Protein AF-A0A7S1H9B6-F1 (afdb_monomer_lite)

Organism: Hemiselmis andersenii (NCBI:txid464988)

pLDDT: mean 86.94, std 8.44, range [53.88, 95.38]

InterPro domains:
  IPR010394 5-nucleotidase [PF06189] (2-155)
  IPR010394 5-nucleotidase [PTHR31367] (16-154)

Secondary structure (DSSP, 8-state):
-HHHHHHGGGTTSS------EEESS-HHHHHHHHHHHHHTT-----EEE-TTS-SGGGTTTTT-SEEEES-HHHHHHHHHTT-EEEE--TTGGGGGTT-SS-------IIIIIB--HHHHHHHHHHHHHHHHHHHHHTTSPPPBPTTHHHHHHT-

Structure (mmCIF, N/CA/C/O backbone):
data_AF-A0A7S1H9B6-F1
#
_entry.id   AF-A0A7S1H9B6-F1
#
loop_
_atom_site.group_PDB
_atom_site.id
_atom_site.type_symbol
_atom_site.label_atom_id
_atom_site.label_alt_id
_atom_site.label_comp_id
_atom_site.label_asym_id
_atom_site.label_entity_id
_atom_site.label_seq_id
_atom_site.pdbx_PDB_ins_code
_atom_site.Cartn_x
_atom_site.Cartn_y
_atom_site.Cartn_z
_atom_site.occupancy
_atom_site.B_iso_or_equiv
_atom_site.auth_seq_id
_atom_site.auth_comp_id
_atom_site.auth_asym_id
_atom_site.auth_atom_id
_atom_site.pdbx_PDB_model_num
ATOM 1 N N . SER A 1 1 ? 8.448 -14.616 -4.966 1.00 79.25 1 SER A N 1
ATOM 2 C CA . SER A 1 1 ? 8.582 -13.234 -4.453 1.00 79.25 1 SER A CA 1
ATOM 3 C C . SER A 1 1 ? 7.192 -12.627 -4.322 1.00 79.25 1 SER A C 1
ATOM 5 O O . SER A 1 1 ? 6.277 -13.136 -4.959 1.00 79.25 1 SER A O 1
ATOM 7 N N . LEU A 1 2 ? 7.022 -11.565 -3.527 1.00 85.44 2 LEU A N 1
ATOM 8 C CA . LEU A 1 2 ? 5.732 -10.877 -3.366 1.00 85.44 2 LEU A CA 1
ATOM 9 C C . LEU A 1 2 ? 5.151 -10.401 -4.707 1.00 85.44 2 LEU A C 1
ATOM 11 O O . LEU A 1 2 ? 4.007 -10.697 -5.018 1.00 85.44 2 LEU A O 1
ATOM 15 N N . VAL A 1 3 ? 5.974 -9.755 -5.537 1.00 89.81 3 VAL A N 1
ATOM 16 C CA . VAL A 1 3 ? 5.564 -9.250 -6.858 1.00 89.81 3 VAL A CA 1
ATOM 17 C C . VAL A 1 3 ? 5.051 -10.367 -7.769 1.00 89.81 3 VAL A C 1
ATOM 19 O O . VAL A 1 3 ? 4.006 -10.211 -8.386 1.00 89.81 3 VAL A O 1
ATOM 22 N N . LYS A 1 4 ? 5.730 -11.524 -7.808 1.00 89.75 4 LYS A N 1
ATOM 23 C CA . LYS A 1 4 ? 5.269 -12.678 -8.598 1.00 89.75 4 LYS A CA 1
ATOM 24 C C . LYS A 1 4 ? 3.883 -13.157 -8.149 1.00 89.75 4 LYS A C 1
ATOM 26 O O . LYS A 1 4 ? 3.059 -13.488 -8.988 1.00 89.75 4 LYS A O 1
ATOM 31 N N . LYS A 1 5 ? 3.635 -13.181 -6.835 1.00 89.25 5 LYS A N 1
ATOM 32 C CA . LYS A 1 5 ? 2.349 -13.597 -6.257 1.00 89.25 5 LYS A CA 1
ATOM 33 C C . LYS A 1 5 ? 1.232 -12.592 -6.566 1.00 89.25 5 LYS A C 1
ATOM 35 O O . LYS A 1 5 ? 0.134 -13.006 -6.896 1.00 89.25 5 LYS A O 1
ATOM 40 N N . LEU A 1 6 ? 1.529 -11.292 -6.532 1.00 90.00 6 LEU A N 1
ATOM 41 C CA . LEU A 1 6 ? 0.586 -10.237 -6.925 1.00 90.00 6 LEU A CA 1
ATOM 42 C C . LEU A 1 6 ? 0.236 -10.296 -8.421 1.00 90.00 6 LEU A C 1
ATOM 44 O O . LEU A 1 6 ? -0.930 -10.222 -8.782 1.00 90.00 6 LEU A O 1
ATOM 48 N N . LEU A 1 7 ? 1.222 -10.490 -9.299 1.00 91.94 7 LEU A N 1
ATOM 49 C CA . LEU A 1 7 ? 0.969 -10.602 -10.741 1.00 91.94 7 LEU A CA 1
ATOM 50 C C . LEU A 1 7 ? 0.225 -11.893 -11.123 1.00 91.94 7 LEU A C 1
ATOM 52 O O . LEU A 1 7 ? -0.420 -11.937 -12.167 1.00 91.94 7 LEU A O 1
ATOM 56 N N . ALA A 1 8 ? 0.269 -12.935 -10.285 1.00 90.69 8 ALA A N 1
ATOM 57 C CA . ALA A 1 8 ? -0.443 -14.189 -10.534 1.00 90.69 8 ALA A CA 1
ATOM 58 C C . ALA A 1 8 ? -1.976 -14.032 -10.544 1.00 90.69 8 ALA A C 1
ATOM 60 O O . ALA A 1 8 ? -2.656 -14.841 -11.171 1.00 90.69 8 ALA A O 1
ATOM 61 N N . PHE A 1 9 ? -2.523 -12.965 -9.944 1.00 88.75 9 PHE A N 1
ATOM 62 C CA . PHE A 1 9 ? -3.953 -12.636 -10.028 1.00 88.75 9 PHE A CA 1
ATOM 63 C C . PHE A 1 9 ? -4.430 -12.349 -11.465 1.00 88.75 9 PHE A C 1
ATOM 65 O O . PHE A 1 9 ? -5.627 -12.395 -11.734 1.00 88.75 9 PHE A O 1
ATOM 72 N N . ASN A 1 10 ? -3.509 -12.110 -12.405 1.00 90.50 10 ASN A N 1
ATOM 73 C CA . ASN A 1 10 ? -3.821 -11.862 -13.815 1.00 90.50 10 ASN A CA 1
ATOM 74 C C . ASN A 1 10 ? -3.925 -13.144 -14.662 1.00 90.50 10 ASN A C 1
ATOM 76 O O . ASN A 1 10 ? -4.196 -13.060 -15.859 1.00 90.50 10 ASN A O 1
ATOM 80 N N . ALA A 1 11 ? -3.709 -14.334 -14.086 1.00 85.06 11 ALA A N 1
ATOM 81 C CA . ALA A 1 11 ? -3.664 -15.593 -14.839 1.00 85.06 11 ALA A CA 1
ATOM 82 C C . ALA A 1 11 ? -4.978 -15.939 -15.577 1.00 85.06 11 ALA A C 1
ATOM 84 O O . ALA A 1 11 ? -4.955 -16.720 -16.523 1.00 85.06 11 ALA A O 1
ATOM 85 N N . GLY A 1 12 ? -6.109 -15.335 -15.189 1.00 79.06 12 GLY A N 1
ATOM 86 C CA . GLY A 1 12 ? -7.419 -15.504 -15.834 1.00 79.06 12 GLY A CA 1
ATOM 87 C C . GLY A 1 12 ? -7.661 -14.643 -17.084 1.00 79.06 12 GLY A C 1
ATOM 88 O O . GLY A 1 12 ? -8.802 -14.529 -17.518 1.00 79.06 12 GLY A O 1
ATOM 89 N N . GLY A 1 13 ? -6.632 -13.991 -17.637 1.00 76.69 13 GLY A N 1
ATOM 90 C CA . GLY A 1 13 ? -6.703 -13.224 -18.892 1.00 76.69 13 GLY A CA 1
ATOM 91 C C . GLY A 1 13 ? -7.189 -11.776 -18.753 1.00 76.69 13 GLY A C 1
ATOM 92 O O . GLY A 1 13 ? -6.797 -10.928 -19.550 1.00 76.69 13 GLY A O 1
ATOM 93 N N . ALA A 1 14 ? -7.968 -11.457 -17.718 1.00 82.25 14 ALA A N 1
ATOM 94 C CA . ALA A 1 14 ? -8.280 -10.075 -17.356 1.00 82.25 14 ALA A CA 1
ATOM 95 C C . ALA A 1 14 ? -7.207 -9.522 -16.394 1.00 82.25 14 ALA A C 1
ATOM 97 O O . ALA A 1 14 ? -7.000 -10.112 -15.328 1.00 82.25 14 ALA A O 1
ATOM 98 N N . PRO A 1 15 ? -6.527 -8.405 -16.719 1.00 84.75 15 PRO A N 1
ATOM 99 C CA . PRO A 1 15 ? -5.559 -7.799 -15.813 1.00 84.75 15 PRO A CA 1
ATOM 100 C C . PRO A 1 15 ? -6.285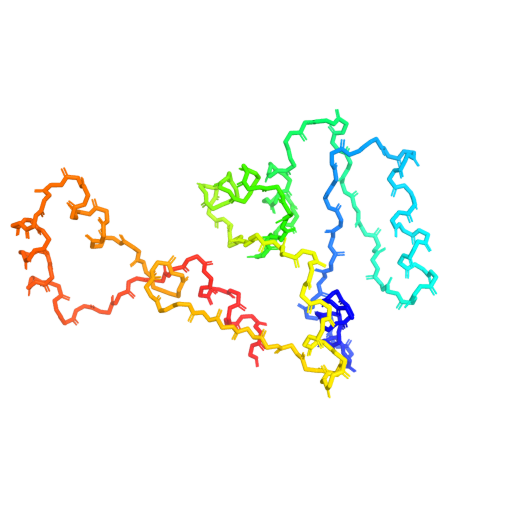 -7.198 -14.600 1.00 84.75 15 PRO A C 1
ATOM 102 O O . PRO A 1 15 ? -7.022 -6.224 -14.726 1.00 84.75 15 PRO A O 1
ATOM 105 N N . ARG A 1 16 ? -6.077 -7.789 -13.419 1.00 88.94 16 ARG A N 1
ATOM 106 C CA . ARG A 1 16 ? -6.603 -7.323 -12.124 1.00 88.94 16 ARG A CA 1
ATOM 107 C C . ARG A 1 16 ? -5.577 -6.521 -11.329 1.00 88.94 16 ARG A C 1
ATOM 109 O O . ARG A 1 16 ? -5.942 -5.667 -10.531 1.00 88.94 16 ARG A O 1
ATOM 116 N N . VAL A 1 17 ? -4.292 -6.809 -11.530 1.00 92.19 17 VAL A N 1
ATOM 117 C CA . VAL A 1 17 ? -3.186 -6.226 -10.770 1.00 92.19 17 VAL A CA 1
ATOM 118 C C . VAL A 1 17 ? -2.143 -5.646 -11.716 1.00 92.19 17 VAL A C 1
ATOM 120 O O . VAL A 1 17 ? -1.558 -6.361 -12.529 1.00 92.19 17 VAL A O 1
ATOM 123 N N . GLU A 1 18 ? -1.849 -4.360 -11.553 1.00 93.81 18 GLU A N 1
ATOM 124 C CA . GLU A 1 18 ? -0.686 -3.705 -12.150 1.00 93.81 18 GLU A CA 1
ATOM 125 C C . GLU A 1 18 ? 0.363 -3.447 -11.060 1.00 93.81 18 GLU A C 1
ATOM 127 O O . GLU A 1 18 ? 0.040 -3.000 -9.959 1.00 93.81 18 GLU A O 1
ATOM 132 N N . VAL A 1 19 ? 1.638 -3.708 -11.358 1.00 94.62 19 VAL A N 1
ATOM 133 C CA . VAL A 1 19 ? 2.749 -3.349 -10.470 1.00 94.62 19 VAL A CA 1
ATOM 134 C C . VAL A 1 19 ? 3.563 -2.236 -11.116 1.00 94.62 19 VAL A C 1
ATOM 136 O O . VAL A 1 19 ? 4.190 -2.438 -12.153 1.00 94.62 19 VAL A O 1
ATOM 139 N N . VAL A 1 20 ? 3.595 -1.075 -10.462 1.00 95.06 20 VAL A N 1
ATOM 140 C CA . VAL A 1 20 ? 4.363 0.101 -10.892 1.00 95.06 20 VAL A CA 1
ATOM 141 C C . VAL A 1 20 ? 5.532 0.333 -9.941 1.00 95.06 20 VAL A C 1
ATOM 143 O O . VAL A 1 20 ? 5.372 0.331 -8.720 1.00 95.06 20 VAL A O 1
ATOM 146 N N . VAL A 1 21 ? 6.724 0.566 -10.490 1.00 93.56 21 VAL A N 1
ATOM 147 C CA . VAL A 1 21 ? 7.920 0.847 -9.683 1.00 93.56 21 VAL A CA 1
ATOM 148 C C . VAL A 1 21 ? 7.975 2.326 -9.322 1.00 93.56 21 VAL A C 1
ATOM 150 O O . VAL A 1 21 ? 8.093 3.176 -10.194 1.00 93.56 21 VAL A O 1
ATOM 153 N N . LEU A 1 22 ? 7.985 2.648 -8.033 1.00 92.62 22 LEU A N 1
ATOM 154 C CA . LEU A 1 22 ? 8.268 3.996 -7.538 1.00 92.62 22 LEU A CA 1
ATOM 155 C C . LEU A 1 22 ? 9.642 4.006 -6.871 1.00 92.62 22 LEU A C 1
ATOM 157 O O . LEU A 1 22 ? 9.870 3.281 -5.904 1.00 92.62 22 LEU A O 1
ATOM 161 N N . SER A 1 23 ? 10.572 4.814 -7.378 1.00 90.06 23 SER A N 1
ATOM 162 C CA . SER A 1 23 ? 11.942 4.853 -6.868 1.00 90.06 23 SER A CA 1
ATOM 163 C C . SER A 1 23 ? 12.453 6.273 -6.688 1.00 90.06 23 SER A C 1
ATOM 165 O O . SER A 1 23 ? 12.241 7.143 -7.527 1.00 90.06 23 SER A O 1
ATOM 167 N N . ARG A 1 24 ? 13.210 6.481 -5.607 1.00 89.62 24 ARG A N 1
ATOM 168 C CA . ARG A 1 24 ? 13.983 7.708 -5.395 1.00 89.62 24 ARG A CA 1
ATOM 169 C C . ARG A 1 24 ? 15.265 7.752 -6.226 1.00 89.62 24 ARG A C 1
ATOM 171 O O . ARG A 1 24 ? 15.897 8.796 -6.292 1.00 89.62 24 ARG A O 1
ATOM 178 N N . ASN A 1 25 ? 15.660 6.656 -6.865 1.00 86.94 25 ASN A N 1
ATOM 179 C CA . ASN A 1 25 ? 16.857 6.649 -7.698 1.00 86.94 25 ASN A CA 1
ATOM 180 C C . ASN A 1 25 ? 16.644 7.467 -8.977 1.00 86.94 25 ASN A C 1
ATOM 182 O O . ASN A 1 25 ? 15.513 7.779 -9.358 1.00 86.94 25 ASN A O 1
ATOM 186 N N . ASP A 1 26 ? 17.738 7.821 -9.646 1.00 85.25 26 ASP A N 1
ATOM 187 C CA . ASP A 1 26 ? 17.665 8.410 -10.977 1.00 85.25 26 ASP A CA 1
ATOM 188 C C . ASP A 1 26 ? 17.196 7.364 -12.016 1.00 85.25 26 ASP A C 1
ATOM 190 O O . ASP A 1 26 ? 17.379 6.160 -11.803 1.00 85.25 26 ASP A O 1
ATOM 194 N N . PRO A 1 27 ? 16.602 7.792 -13.147 1.00 79.88 27 PRO A N 1
ATOM 195 C CA . PRO A 1 27 ? 16.092 6.871 -14.164 1.00 79.88 27 PRO A CA 1
ATOM 196 C C . PRO A 1 27 ? 17.151 5.918 -14.735 1.00 79.88 27 PRO A C 1
ATOM 198 O O . PRO A 1 27 ? 16.839 4.761 -15.004 1.00 79.88 27 PRO A O 1
ATOM 201 N N . ILE A 1 28 ? 18.404 6.368 -14.886 1.00 81.06 28 ILE A N 1
ATOM 202 C CA . ILE A 1 28 ? 19.483 5.576 -15.495 1.00 81.06 28 ILE A CA 1
ATOM 203 C C . ILE A 1 28 ? 19.857 4.424 -14.556 1.00 81.06 28 ILE A C 1
ATOM 205 O O . ILE A 1 28 ? 19.872 3.262 -14.968 1.00 81.06 28 ILE A O 1
ATOM 209 N N . SER A 1 29 ? 20.061 4.711 -13.267 1.00 77.81 29 SER A N 1
ATOM 210 C CA . SER A 1 29 ? 20.242 3.677 -12.238 1.00 77.81 29 SER A CA 1
ATOM 211 C C . SER A 1 29 ? 18.992 2.811 -12.052 1.00 77.81 29 SER A C 1
ATOM 213 O O . SER A 1 29 ? 19.091 1.622 -11.731 1.00 77.81 29 SER A O 1
ATOM 215 N N . GLY A 1 30 ? 17.819 3.407 -12.260 1.00 78.81 30 GLY A N 1
ATOM 216 C CA . GLY A 1 30 ? 16.502 2.794 -12.159 1.00 78.81 30 GLY A CA 1
ATOM 217 C C . GLY A 1 30 ? 16.237 1.682 -13.170 1.00 78.81 30 GLY A C 1
ATOM 218 O O . GLY A 1 30 ? 15.558 0.709 -12.839 1.00 78.81 30 GLY A O 1
ATOM 219 N N . MET A 1 31 ? 16.857 1.750 -14.355 1.00 85.88 31 MET A N 1
ATOM 220 C CA . MET A 1 31 ? 16.699 0.742 -15.414 1.00 85.88 31 MET A CA 1
ATOM 221 C C . MET A 1 31 ? 17.088 -0.676 -14.986 1.00 85.88 31 MET A C 1
ATOM 223 O O . MET A 1 31 ? 16.595 -1.652 -15.556 1.00 85.88 31 MET A O 1
ATOM 227 N N . ARG A 1 32 ? 17.931 -0.825 -13.953 1.00 89.38 32 ARG A N 1
ATOM 228 C CA . ARG A 1 32 ? 18.268 -2.142 -13.393 1.00 89.38 32 ARG A CA 1
ATOM 229 C C . ARG A 1 32 ? 17.040 -2.888 -12.868 1.00 89.38 32 ARG A C 1
ATOM 231 O O . ARG A 1 32 ? 17.021 -4.115 -12.930 1.00 89.38 32 ARG A O 1
ATOM 238 N N . VAL A 1 33 ? 16.017 -2.175 -12.391 1.00 89.31 33 VAL A N 1
ATOM 239 C CA . VAL A 1 33 ? 14.775 -2.797 -11.914 1.00 89.31 33 VAL A CA 1
ATOM 240 C C . VAL A 1 33 ? 14.020 -3.443 -13.072 1.00 89.31 33 VAL A C 1
ATOM 242 O O . VAL A 1 33 ? 13.646 -4.604 -12.952 1.00 89.31 33 VAL A O 1
ATOM 245 N N . PHE A 1 34 ? 13.877 -2.757 -14.209 1.00 91.69 34 PHE A N 1
ATOM 246 C CA . PHE A 1 34 ? 13.217 -3.325 -15.392 1.00 91.69 34 PHE A CA 1
ATOM 247 C C . PHE A 1 34 ? 14.008 -4.479 -16.003 1.00 91.69 34 PHE A C 1
ATOM 249 O O . PHE A 1 34 ? 13.424 -5.490 -16.372 1.00 91.69 34 PHE A O 1
ATOM 256 N N . ARG A 1 35 ? 15.345 -4.385 -16.041 1.00 91.88 35 ARG A N 1
ATOM 257 C CA . ARG A 1 35 ? 16.194 -5.510 -16.474 1.00 91.88 35 ARG A CA 1
ATOM 258 C C . ARG A 1 35 ? 16.002 -6.738 -15.585 1.00 91.88 35 ARG A C 1
ATOM 260 O O . ARG A 1 35 ? 15.898 -7.847 -16.093 1.00 91.88 35 ARG A O 1
ATOM 267 N N . SER A 1 36 ? 15.924 -6.535 -14.270 1.00 91.69 36 SER A N 1
ATOM 268 C CA . SER A 1 36 ? 15.627 -7.604 -13.314 1.00 91.69 36 SER A CA 1
ATOM 269 C C . SER A 1 36 ? 14.220 -8.167 -13.532 1.00 91.69 36 SER A C 1
ATOM 271 O O . SER A 1 36 ? 14.055 -9.377 -13.627 1.00 91.69 36 SER A O 1
ATOM 273 N N . ALA A 1 37 ? 13.211 -7.305 -13.690 1.00 92.88 37 ALA A N 1
ATOM 274 C CA . ALA A 1 37 ? 11.840 -7.719 -13.971 1.00 92.88 37 ALA A CA 1
ATOM 275 C C . ALA A 1 37 ? 11.759 -8.590 -15.234 1.00 92.88 37 ALA A C 1
ATOM 277 O O . ALA A 1 37 ? 11.240 -9.699 -15.161 1.00 92.88 37 ALA A O 1
ATOM 278 N N . ALA A 1 38 ? 12.371 -8.149 -16.337 1.00 93.00 38 ALA A N 1
ATOM 279 C CA . ALA A 1 38 ? 12.446 -8.902 -17.586 1.00 93.00 38 ALA A CA 1
ATOM 280 C C . ALA A 1 38 ? 13.175 -10.244 -17.416 1.00 93.00 38 ALA A C 1
ATOM 282 O O . ALA A 1 38 ? 12.670 -11.275 -17.851 1.00 93.00 38 ALA A O 1
ATOM 283 N N . HIS A 1 39 ? 14.321 -10.256 -16.725 1.00 93.94 39 HIS A N 1
ATOM 284 C CA . HIS A 1 39 ? 15.068 -11.484 -16.439 1.00 93.94 39 HIS A CA 1
ATOM 285 C C . HIS A 1 39 ? 14.230 -12.524 -15.676 1.00 93.94 39 HIS A C 1
ATOM 287 O O . HIS A 1 39 ? 14.339 -13.717 -15.942 1.00 93.94 39 HIS A O 1
ATOM 293 N N . TYR A 1 40 ? 13.371 -12.079 -14.756 1.00 91.00 40 TYR A N 1
ATOM 294 C CA . TYR A 1 40 ? 12.474 -12.947 -13.987 1.00 91.00 40 TYR A CA 1
ATOM 295 C C . TYR A 1 40 ? 11.080 -13.131 -14.617 1.00 91.00 40 TYR A C 1
ATOM 297 O O . TYR A 1 40 ? 10.213 -13.726 -13.973 1.00 91.00 40 TYR A O 1
ATOM 305 N N . GLY A 1 41 ? 10.845 -12.629 -15.836 1.00 91.81 41 GLY A N 1
ATOM 306 C CA . GLY A 1 41 ? 9.554 -12.732 -16.526 1.00 91.81 41 GLY A CA 1
ATOM 307 C C . GLY A 1 41 ? 8.402 -12.014 -15.812 1.00 91.81 41 GLY A C 1
ATOM 308 O O . GLY A 1 41 ? 7.271 -12.490 -15.830 1.00 91.81 41 GLY A O 1
ATOM 309 N N . LEU A 1 42 ? 8.683 -10.909 -15.118 1.00 92.56 42 LEU A N 1
ATOM 310 C CA . LEU A 1 42 ? 7.684 -10.095 -14.427 1.00 92.56 42 LEU A CA 1
ATOM 311 C C . LEU A 1 42 ? 7.227 -8.954 -15.343 1.00 92.56 42 LEU A C 1
ATOM 313 O O . LEU A 1 42 ? 8.039 -8.104 -15.710 1.00 92.56 42 LEU A O 1
ATOM 317 N N . SER A 1 43 ? 5.930 -8.903 -15.653 1.00 91.56 43 SER A N 1
ATOM 318 C CA . SER A 1 43 ? 5.302 -7.844 -16.457 1.00 91.56 43 SER A CA 1
ATOM 319 C C . SER A 1 43 ? 5.214 -6.523 -15.681 1.00 91.56 43 SER A C 1
ATOM 321 O O . SER A 1 43 ? 4.167 -6.157 -15.154 1.00 91.56 43 SER A O 1
ATOM 323 N N . ILE A 1 44 ? 6.349 -5.835 -15.551 1.00 93.69 44 ILE A N 1
ATOM 324 C CA . ILE A 1 44 ? 6.473 -4.517 -14.922 1.00 93.69 44 ILE A CA 1
ATOM 325 C C . ILE A 1 44 ? 6.896 -3.529 -16.002 1.00 93.69 44 ILE A C 1
ATOM 327 O O . ILE A 1 44 ? 8.063 -3.486 -16.390 1.00 93.69 44 ILE A O 1
ATOM 331 N N . GLU A 1 45 ? 5.943 -2.735 -16.477 1.00 89.19 45 GLU A N 1
ATOM 332 C CA . GLU A 1 45 ? 6.139 -1.866 -17.644 1.00 89.19 45 GLU A CA 1
ATOM 333 C C . GLU A 1 45 ? 6.309 -0.395 -17.265 1.00 89.19 45 GLU A C 1
ATOM 335 O O . GLU A 1 45 ? 6.963 0.367 -17.976 1.00 89.19 45 GLU A O 1
ATOM 340 N N . ARG A 1 46 ? 5.762 0.014 -16.114 1.00 92.06 46 ARG A N 1
ATOM 341 C CA . ARG A 1 46 ? 5.794 1.405 -15.659 1.00 92.06 46 ARG A CA 1
ATOM 342 C C . ARG A 1 46 ? 6.689 1.598 -14.447 1.00 92.06 46 ARG A C 1
ATOM 344 O O . ARG A 1 46 ? 6.752 0.774 -13.530 1.00 92.06 46 ARG A O 1
ATOM 351 N N . GLY A 1 47 ? 7.325 2.763 -14.401 1.00 91.88 47 GLY A N 1
ATOM 352 C CA . GLY A 1 47 ? 7.979 3.235 -13.195 1.00 91.88 47 GLY A CA 1
ATOM 353 C C . GLY A 1 47 ? 8.211 4.737 -13.184 1.00 91.88 47 GLY A C 1
ATOM 354 O O . GLY A 1 47 ? 8.362 5.371 -14.225 1.00 91.88 47 GLY A O 1
ATOM 355 N N . VAL A 1 48 ? 8.241 5.298 -11.979 1.00 92.38 48 VAL A N 1
ATOM 356 C CA . VAL A 1 48 ? 8.492 6.711 -11.712 1.00 92.38 48 VAL A CA 1
ATOM 357 C C . VAL A 1 48 ? 9.763 6.838 -10.882 1.00 92.38 48 VAL A C 1
ATOM 359 O O . VAL A 1 48 ? 9.896 6.226 -9.819 1.00 92.38 48 VAL A O 1
ATOM 362 N N . PHE A 1 49 ? 10.687 7.663 -11.368 1.00 91.88 49 PHE A N 1
ATOM 363 C CA . PHE A 1 49 ? 12.004 7.884 -10.776 1.00 91.88 49 PHE A CA 1
ATOM 364 C C . PHE A 1 49 ? 12.131 9.341 -10.355 1.00 91.88 49 PHE A C 1
ATOM 366 O O . PHE A 1 49 ? 12.146 10.245 -11.189 1.00 91.88 49 PHE A O 1
ATOM 373 N N . THR A 1 50 ? 12.188 9.582 -9.050 1.00 90.56 50 THR A N 1
ATOM 374 C CA . THR A 1 50 ? 12.001 10.920 -8.478 1.00 90.56 50 THR A CA 1
ATOM 375 C C . THR A 1 50 ? 13.295 11.659 -8.153 1.00 90.56 50 THR A C 1
ATOM 377 O O . THR A 1 50 ? 13.220 12.771 -7.631 1.00 90.56 50 THR A O 1
ATOM 380 N N . ARG A 1 51 ? 14.469 11.081 -8.457 1.00 89.25 51 ARG A N 1
ATOM 381 C CA . ARG A 1 51 ? 15.794 11.705 -8.241 1.00 89.25 51 ARG A CA 1
ATOM 382 C C . ARG A 1 51 ? 15.968 12.273 -6.820 1.00 89.25 51 ARG A C 1
ATOM 384 O O . ARG A 1 51 ? 16.315 13.430 -6.628 1.00 89.25 51 ARG A O 1
ATOM 391 N N . GLY A 1 52 ? 15.676 11.453 -5.818 1.00 86.88 52 GLY A N 1
ATOM 392 C CA . GLY A 1 52 ? 15.834 11.746 -4.392 1.00 86.88 52 GLY A CA 1
ATOM 393 C C . GLY A 1 52 ? 14.568 12.266 -3.717 1.00 86.88 52 GLY A C 1
ATOM 394 O O . GLY A 1 52 ? 14.402 12.094 -2.510 1.00 86.88 52 GLY A O 1
ATOM 395 N N . ALA A 1 53 ? 13.640 12.841 -4.480 1.00 88.12 53 ALA A N 1
ATOM 396 C CA . ALA A 1 53 ? 12.438 13.425 -3.911 1.00 88.12 53 ALA A CA 1
ATOM 397 C C . ALA A 1 53 ? 11.413 12.368 -3.468 1.00 88.12 53 ALA A C 1
ATOM 399 O O . ALA A 1 53 ? 11.405 11.235 -3.952 1.00 88.12 53 ALA A O 1
ATOM 400 N N . ALA A 1 54 ? 10.516 12.742 -2.557 1.00 86.75 54 ALA A N 1
ATOM 401 C CA . ALA A 1 54 ? 9.526 11.817 -2.018 1.00 86.75 54 ALA A CA 1
ATOM 402 C C . ALA A 1 54 ? 8.580 11.285 -3.124 1.00 86.75 54 ALA A C 1
ATOM 404 O O . ALA A 1 54 ? 8.066 12.077 -3.925 1.00 86.75 54 ALA A O 1
ATOM 405 N N . PRO A 1 55 ? 8.346 9.961 -3.197 1.00 87.12 55 PRO A N 1
ATOM 406 C CA . PRO A 1 55 ? 7.610 9.344 -4.296 1.00 87.12 55 PRO A CA 1
ATOM 407 C C . PRO A 1 55 ? 6.084 9.365 -4.109 1.00 87.12 55 PRO A C 1
ATOM 409 O O . PRO A 1 55 ? 5.359 9.255 -5.095 1.00 87.12 55 PRO A O 1
ATOM 412 N N . TRP A 1 56 ? 5.583 9.565 -2.883 1.00 86.50 56 TRP A N 1
ATOM 413 C CA . TRP A 1 56 ? 4.160 9.427 -2.530 1.00 86.50 56 TRP A CA 1
ATOM 414 C C . TRP A 1 56 ? 3.207 10.323 -3.344 1.00 86.50 56 TRP A C 1
ATOM 416 O O . TRP A 1 56 ? 2.062 9.952 -3.587 1.00 86.50 56 TRP A O 1
ATOM 426 N N . ARG A 1 57 ? 3.674 11.474 -3.844 1.00 88.19 57 ARG A N 1
ATOM 427 C CA . ARG A 1 57 ? 2.877 12.378 -4.696 1.00 88.19 57 ARG A CA 1
ATOM 428 C C . ARG A 1 57 ? 2.425 11.758 -6.020 1.00 88.19 57 ARG A C 1
ATOM 430 O O . ARG A 1 57 ? 1.468 12.236 -6.618 1.00 88.19 57 ARG A O 1
ATOM 437 N N . TYR A 1 58 ? 3.097 10.700 -6.469 1.00 92.00 58 TYR A N 1
ATOM 438 C CA . TYR A 1 58 ? 2.739 9.982 -7.690 1.00 92.00 58 TYR A CA 1
ATOM 439 C C . TYR A 1 58 ? 1.702 8.880 -7.456 1.00 92.00 58 TYR A C 1
ATOM 441 O O . TYR A 1 58 ? 1.187 8.338 -8.426 1.00 92.00 58 TYR A O 1
ATOM 449 N N . LEU A 1 59 ? 1.328 8.586 -6.205 1.00 92.62 59 LEU A N 1
ATOM 450 C CA . LEU A 1 59 ? 0.343 7.543 -5.906 1.00 92.62 59 LEU A CA 1
ATOM 451 C C . LEU A 1 59 ? -1.042 7.874 -6.471 1.00 92.62 59 LEU A C 1
ATOM 453 O O . LEU A 1 59 ? -1.667 7.011 -7.077 1.00 92.62 59 LEU A O 1
ATOM 457 N N . ARG A 1 60 ? -1.500 9.127 -6.349 1.00 89.81 60 ARG A N 1
ATOM 458 C CA . ARG A 1 60 ? -2.793 9.554 -6.913 1.00 89.81 60 ARG A CA 1
ATOM 459 C C . ARG A 1 60 ? -2.809 9.554 -8.449 1.00 89.81 60 ARG A C 1
ATOM 461 O O . ARG A 1 60 ? -3.713 8.935 -8.997 1.00 89.81 60 ARG A O 1
ATOM 468 N N . PRO A 1 61 ? -1.831 10.162 -9.158 1.00 91.56 61 PRO A N 1
ATOM 469 C CA . PRO A 1 61 ? -1.752 10.075 -10.621 1.00 91.56 61 PRO A CA 1
ATOM 470 C C . PRO A 1 61 ? -1.658 8.649 -11.171 1.00 91.56 61 PRO A C 1
ATOM 472 O O . PRO A 1 61 ? -2.066 8.399 -12.299 1.00 91.56 61 PRO A O 1
ATOM 475 N N . LEU A 1 62 ? -1.100 7.718 -10.394 1.00 91.06 62 LEU A N 1
ATOM 476 C CA . LEU A 1 62 ? -1.028 6.304 -10.760 1.00 91.06 62 LEU A CA 1
ATOM 477 C C . LEU A 1 62 ? -2.284 5.516 -10.384 1.00 91.06 62 LEU A C 1
ATOM 479 O O . LEU A 1 62 ? -2.319 4.320 -10.654 1.00 91.06 62 LEU A O 1
ATOM 483 N N . SER A 1 63 ? -3.271 6.156 -9.748 1.00 90.25 63 SER A N 1
ATOM 484 C CA . SER A 1 63 ? -4.433 5.491 -9.162 1.00 90.25 63 SER A CA 1
ATOM 485 C C . SER A 1 63 ? -4.008 4.309 -8.287 1.00 90.25 63 SER A C 1
ATOM 487 O O . SER A 1 63 ? -4.543 3.220 -8.424 1.00 90.25 63 SER A O 1
ATOM 489 N N . ALA A 1 64 ? -3.004 4.485 -7.426 1.00 92.56 64 ALA A N 1
ATOM 490 C CA . ALA A 1 64 ? -2.491 3.400 -6.598 1.00 92.56 64 ALA A CA 1
ATOM 491 C C . ALA A 1 64 ? -3.487 3.039 -5.483 1.00 92.56 64 ALA A C 1
ATOM 493 O O . ALA A 1 64 ? -3.824 3.893 -4.663 1.00 92.56 64 ALA A O 1
ATOM 494 N N . GLN A 1 65 ? -3.906 1.770 -5.414 1.00 92.25 65 GLN A N 1
ATOM 495 C CA . GLN A 1 65 ? -4.708 1.251 -4.296 1.00 92.25 65 GLN A CA 1
ATOM 496 C C . GLN A 1 65 ? -3.837 0.828 -3.107 1.00 92.25 65 GLN A C 1
ATOM 498 O O . GLN A 1 65 ? -4.267 0.937 -1.965 1.00 92.25 65 GLN A O 1
ATOM 503 N N . LEU A 1 66 ? -2.616 0.349 -3.371 1.00 93.81 66 LEU A N 1
ATOM 504 C CA . LEU A 1 66 ? -1.700 -0.182 -2.365 1.00 93.81 66 LEU A CA 1
ATOM 505 C C . LEU A 1 66 ? -0.266 0.297 -2.621 1.00 93.81 66 LEU A C 1
ATOM 507 O O . LEU A 1 66 ? 0.287 0.084 -3.700 1.00 93.81 66 LEU A O 1
ATOM 511 N N . PHE A 1 67 ? 0.367 0.885 -1.606 1.00 94.94 67 PHE A N 1
ATOM 512 C CA . PHE A 1 67 ? 1.766 1.301 -1.633 1.00 94.94 67 PHE A CA 1
ATOM 513 C C . PHE A 1 67 ? 2.627 0.475 -0.672 1.00 94.94 67 PHE A C 1
ATOM 515 O O . PHE A 1 67 ? 2.405 0.431 0.535 1.00 94.94 67 PHE A O 1
ATOM 522 N N . LEU A 1 68 ? 3.664 -0.164 -1.208 1.00 93.38 68 LEU A N 1
ATOM 523 C CA . LEU A 1 68 ? 4.560 -1.032 -0.450 1.00 93.38 68 LEU A CA 1
ATOM 524 C C . LEU A 1 68 ? 5.982 -0.479 -0.498 1.00 93.38 68 LEU A C 1
ATOM 526 O O . LEU A 1 68 ? 6.558 -0.336 -1.576 1.00 93.38 68 LEU A O 1
ATOM 530 N N . SER A 1 69 ? 6.566 -0.184 0.664 1.00 92.56 69 SER A N 1
ATOM 531 C CA . SER A 1 69 ? 7.906 0.410 0.742 1.00 92.56 69 SER A CA 1
ATOM 532 C C . SER A 1 69 ? 8.698 -0.106 1.934 1.00 92.56 69 SER A C 1
ATOM 534 O O . SER A 1 69 ? 8.144 -0.427 2.977 1.00 92.56 69 SER A O 1
ATOM 536 N N . THR A 1 70 ? 10.020 -0.172 1.810 1.00 90.94 70 THR A N 1
ATOM 537 C CA . THR A 1 70 ? 10.910 -0.379 2.963 1.00 90.94 70 THR A CA 1
ATOM 538 C C . THR A 1 70 ? 11.161 0.925 3.732 1.00 90.94 70 THR A C 1
ATOM 540 O O . THR A 1 70 ? 11.640 0.883 4.862 1.00 90.94 70 THR A O 1
ATOM 543 N N . ASN A 1 71 ? 10.839 2.082 3.138 1.00 91.69 71 ASN A N 1
ATOM 544 C CA . ASN A 1 71 ? 10.986 3.398 3.750 1.00 91.69 71 ASN A CA 1
ATOM 545 C C . ASN A 1 71 ? 9.731 3.756 4.558 1.00 91.69 71 ASN A C 1
ATOM 547 O O . ASN A 1 71 ? 8.669 4.027 4.003 1.00 91.69 71 ASN A O 1
ATOM 551 N N . GLU A 1 72 ? 9.875 3.789 5.878 1.00 92.94 72 GLU A N 1
ATOM 552 C CA . GLU A 1 72 ? 8.779 4.048 6.813 1.00 92.94 72 GLU A CA 1
ATOM 553 C C . GLU A 1 72 ? 8.183 5.459 6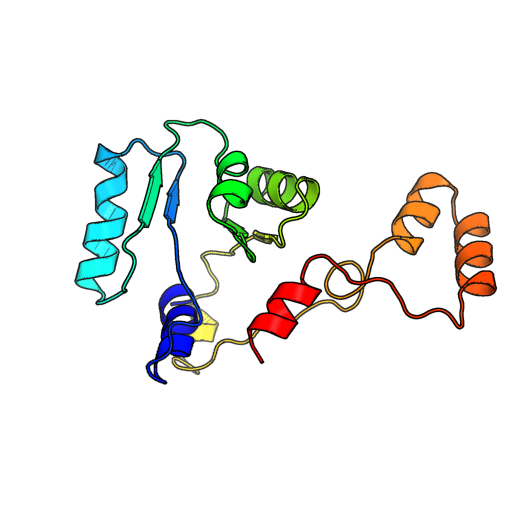.696 1.00 92.94 72 GLU A C 1
ATOM 555 O O . GLU A 1 72 ? 6.973 5.631 6.836 1.00 92.94 72 GLU A O 1
ATOM 560 N N . ALA A 1 73 ? 9.007 6.466 6.391 1.00 92.75 73 ALA A N 1
ATOM 561 C CA . ALA A 1 73 ? 8.519 7.825 6.183 1.00 92.75 73 ALA A CA 1
ATOM 562 C C . ALA A 1 73 ? 7.605 7.903 4.951 1.00 92.75 73 ALA A C 1
ATOM 564 O O . ALA A 1 73 ? 6.560 8.544 5.013 1.00 92.75 73 ALA A O 1
ATOM 565 N N . ASP A 1 74 ? 7.943 7.189 3.871 1.00 92.44 74 ASP A N 1
ATOM 566 C CA . ASP A 1 74 ? 7.089 7.121 2.680 1.00 92.44 74 ASP A CA 1
ATOM 567 C C . ASP A 1 74 ? 5.763 6.407 2.960 1.00 92.44 74 ASP A C 1
ATOM 569 O O . ASP A 1 74 ? 4.726 6.841 2.462 1.00 92.44 74 ASP A O 1
ATOM 573 N N . VAL A 1 75 ? 5.776 5.341 3.770 1.00 93.56 75 VAL A N 1
ATOM 574 C CA . VAL A 1 75 ? 4.549 4.636 4.181 1.00 93.56 75 VAL A CA 1
ATOM 575 C C . VAL A 1 75 ? 3.630 5.575 4.959 1.00 93.56 75 VAL A C 1
ATOM 577 O O . VAL A 1 75 ? 2.455 5.689 4.620 1.00 93.56 75 VAL A O 1
ATOM 580 N N . ARG A 1 76 ? 4.165 6.309 5.944 1.00 93.06 76 ARG A N 1
ATOM 581 C CA . ARG A 1 76 ? 3.386 7.308 6.694 1.00 93.06 76 ARG A CA 1
ATOM 582 C C . ARG A 1 76 ? 2.800 8.386 5.788 1.00 93.06 76 ARG A C 1
ATOM 584 O O . ARG A 1 76 ? 1.624 8.709 5.917 1.00 93.06 76 ARG A O 1
ATOM 591 N N . SER A 1 77 ? 3.593 8.928 4.862 1.00 93.69 77 SER A N 1
ATOM 592 C CA . SER A 1 77 ? 3.102 9.940 3.919 1.00 93.69 77 SER A CA 1
ATOM 593 C C . SER A 1 77 ? 2.010 9.401 2.993 1.00 93.69 77 SER A C 1
ATOM 595 O O . SER A 1 77 ? 1.071 10.128 2.686 1.00 93.69 77 SER A O 1
ATOM 597 N N . ALA A 1 78 ? 2.097 8.139 2.566 1.00 93.62 78 ALA A N 1
ATOM 598 C CA . ALA A 1 78 ? 1.065 7.507 1.749 1.00 93.62 78 ALA A CA 1
ATOM 599 C C . ALA A 1 78 ? -0.251 7.312 2.523 1.00 93.62 78 ALA A C 1
ATOM 601 O O . ALA A 1 78 ? -1.306 7.687 2.010 1.00 93.62 78 ALA A O 1
ATOM 602 N N . LEU A 1 79 ? -0.180 6.831 3.771 1.00 91.12 79 LEU A N 1
ATOM 603 C CA . LEU A 1 79 ? -1.348 6.702 4.653 1.00 91.12 79 LEU A CA 1
ATOM 604 C C . LEU A 1 79 ? -2.014 8.061 4.899 1.00 91.12 79 LEU A C 1
ATOM 606 O O . LEU A 1 79 ? -3.220 8.196 4.718 1.00 91.12 79 LEU A O 1
ATOM 610 N N . ALA A 1 80 ? -1.223 9.093 5.211 1.00 89.50 80 ALA A N 1
ATOM 611 C CA . ALA A 1 80 ? -1.725 10.457 5.386 1.00 89.50 80 ALA A CA 1
ATOM 612 C C . ALA A 1 80 ? -2.363 11.028 4.105 1.00 89.50 80 ALA A C 1
ATOM 614 O O . ALA A 1 80 ? -3.254 11.871 4.174 1.00 89.50 80 ALA A O 1
ATOM 615 N N . ALA A 1 81 ? -1.935 10.560 2.929 1.00 89.00 81 ALA A N 1
ATOM 616 C CA . ALA A 1 81 ? -2.517 10.935 1.642 1.00 89.00 81 ALA A CA 1
ATOM 617 C C . ALA A 1 81 ? -3.788 10.138 1.276 1.00 89.00 81 ALA A C 1
ATOM 619 O O . ALA A 1 81 ? -4.368 10.403 0.213 1.00 89.00 81 ALA A O 1
ATOM 620 N N . GLY A 1 82 ? -4.221 9.203 2.132 1.00 88.25 82 GLY A N 1
ATOM 621 C CA . GLY A 1 82 ? -5.400 8.354 1.941 1.00 88.25 82 GLY A CA 1
ATOM 622 C C . GLY A 1 82 ? -5.156 7.117 1.074 1.00 88.25 82 GLY A C 1
ATOM 623 O O . GLY A 1 82 ? -6.107 6.561 0.537 1.00 88.25 82 GLY A O 1
ATOM 624 N N . VAL A 1 83 ? -3.898 6.706 0.889 1.00 92.06 83 VAL A N 1
ATOM 625 C CA . VAL A 1 83 ? -3.537 5.504 0.123 1.00 92.06 83 VAL A CA 1
ATOM 626 C C . VAL A 1 83 ? -3.150 4.397 1.095 1.00 92.06 83 VAL A C 1
ATOM 628 O O . VAL A 1 83 ? -2.305 4.614 1.965 1.00 92.06 83 VAL A O 1
ATOM 631 N N . ALA A 1 84 ? -3.730 3.204 0.934 1.00 92.50 84 ALA A N 1
ATOM 632 C CA . ALA A 1 84 ? -3.352 2.044 1.734 1.00 92.50 84 ALA A CA 1
ATOM 633 C C . ALA A 1 84 ? -1.852 1.785 1.573 1.00 92.50 84 ALA A C 1
ATOM 635 O O . ALA A 1 84 ? -1.358 1.666 0.448 1.00 92.50 84 ALA A O 1
ATOM 636 N N . ALA A 1 85 ? -1.107 1.712 2.673 1.00 93.50 85 ALA A N 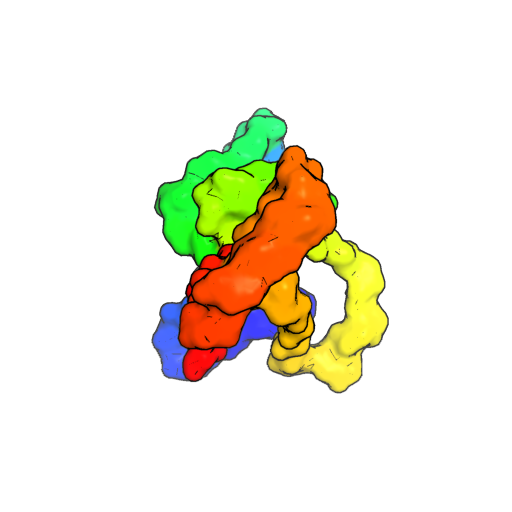1
ATOM 637 C CA . ALA A 1 85 ? 0.330 1.516 2.593 1.00 93.50 85 ALA A CA 1
ATOM 638 C C . ALA A 1 85 ? 0.881 0.661 3.726 1.00 93.50 85 ALA A C 1
ATOM 640 O O . ALA A 1 85 ? 0.414 0.729 4.859 1.00 93.50 85 ALA A O 1
ATOM 641 N N . ALA A 1 86 ? 1.904 -0.133 3.414 1.00 91.88 86 ALA A N 1
ATOM 642 C CA . ALA A 1 86 ? 2.551 -1.014 4.378 1.00 91.88 86 ALA A CA 1
ATOM 643 C C . ALA A 1 86 ? 4.070 -1.043 4.206 1.00 91.88 86 ALA A C 1
ATOM 645 O O . ALA A 1 86 ? 4.612 -0.935 3.097 1.00 91.88 86 ALA A O 1
ATOM 646 N N . ARG A 1 87 ? 4.766 -1.247 5.332 1.00 91.69 87 ARG A N 1
ATOM 647 C CA . ARG A 1 87 ? 6.213 -1.451 5.332 1.00 91.69 87 ARG A CA 1
ATOM 648 C C . ARG A 1 87 ? 6.545 -2.876 4.895 1.00 91.69 87 ARG A C 1
ATOM 650 O O . ARG A 1 87 ? 6.077 -3.842 5.489 1.00 91.69 87 ARG A O 1
ATOM 657 N N . VAL A 1 88 ? 7.409 -3.017 3.896 1.00 88.12 88 VAL A N 1
ATOM 658 C CA . VAL A 1 88 ? 7.912 -4.322 3.451 1.00 88.12 88 VAL A CA 1
ATOM 659 C C . VAL A 1 88 ? 9.145 -4.693 4.262 1.00 88.12 88 VAL A C 1
ATOM 661 O O . VAL A 1 88 ? 10.113 -3.938 4.307 1.00 88.12 88 VAL A O 1
ATOM 664 N N . MET A 1 89 ? 9.137 -5.883 4.862 1.00 82.62 89 MET A N 1
ATOM 665 C CA . MET A 1 89 ? 10.284 -6.430 5.589 1.00 82.62 89 MET A CA 1
ATOM 666 C C . MET A 1 89 ? 11.107 -7.344 4.659 1.00 82.62 89 MET A C 1
ATOM 668 O O . MET A 1 89 ? 10.650 -8.437 4.324 1.00 82.62 89 MET A O 1
ATOM 672 N N . PRO A 1 90 ? 12.330 -6.959 4.236 1.00 67.12 90 PRO A N 1
ATOM 673 C CA . PRO A 1 90 ? 13.087 -7.684 3.202 1.00 67.12 90 PRO A CA 1
ATOM 674 C C . PRO A 1 90 ? 13.527 -9.105 3.589 1.00 67.12 90 PRO A C 1
ATOM 676 O O . PRO A 1 90 ? 13.903 -9.897 2.723 1.00 67.12 90 PRO A O 1
ATOM 679 N N . ARG A 1 91 ? 13.519 -9.423 4.891 1.00 62.88 91 ARG A N 1
ATOM 680 C CA . ARG A 1 91 ? 14.041 -10.677 5.457 1.00 62.88 91 ARG A CA 1
ATOM 681 C C . ARG A 1 91 ? 13.001 -11.801 5.589 1.00 62.88 91 ARG A C 1
ATOM 683 O O . ARG A 1 91 ? 13.358 -12.872 6.056 1.00 62.88 91 ARG A O 1
ATOM 690 N N . SER A 1 92 ? 11.764 -11.639 5.111 1.00 59.03 92 SER A N 1
ATOM 691 C CA . SER A 1 92 ? 10.706 -12.671 5.217 1.00 59.03 92 SER A CA 1
ATOM 692 C C . SER A 1 92 ? 10.883 -13.903 4.304 1.00 59.03 92 SER A C 1
ATOM 694 O O . SER A 1 92 ? 9.962 -14.701 4.135 1.00 59.03 92 SER A O 1
ATOM 696 N N . ARG A 1 93 ? 12.066 -14.084 3.698 1.00 55.19 93 ARG A N 1
ATOM 697 C CA . ARG A 1 93 ? 12.337 -15.113 2.679 1.00 55.19 93 ARG A CA 1
ATOM 698 C C . ARG A 1 93 ? 12.092 -16.550 3.152 1.00 55.19 93 ARG A C 1
ATOM 700 O O . ARG A 1 93 ? 11.750 -17.371 2.308 1.00 55.19 93 ARG A O 1
ATOM 707 N N . GLN A 1 94 ? 12.226 -16.844 4.446 1.00 53.88 94 GLN A N 1
ATOM 708 C CA . GLN A 1 94 ? 12.109 -18.213 4.965 1.00 53.88 94 GLN A CA 1
ATOM 709 C C . GLN A 1 94 ? 10.689 -18.792 4.821 1.00 53.88 94 GLN A C 1
ATOM 711 O O . GLN A 1 94 ? 10.555 -19.930 4.393 1.00 53.88 94 GLN A O 1
ATOM 716 N N . ALA A 1 95 ? 9.629 -18.000 5.023 1.00 54.12 95 ALA A N 1
ATOM 717 C CA . ALA A 1 95 ? 8.245 -18.488 4.917 1.00 54.12 95 ALA A CA 1
ATOM 718 C C . ALA A 1 95 ? 7.736 -18.638 3.466 1.00 54.12 95 ALA A C 1
ATOM 720 O O . ALA A 1 95 ? 6.716 -19.270 3.210 1.00 54.12 95 ALA A O 1
ATOM 721 N N . SER A 1 96 ? 8.415 -18.034 2.480 1.00 58.38 96 SER A N 1
ATOM 722 C CA . SER A 1 96 ? 7.934 -18.023 1.089 1.00 58.38 96 SER A CA 1
ATOM 723 C C . SER A 1 96 ? 8.272 -19.294 0.301 1.00 58.38 96 SER A C 1
ATOM 725 O O . SER A 1 96 ? 7.750 -19.431 -0.809 1.00 58.38 96 SER A O 1
ATOM 727 N N . ALA A 1 97 ? 9.165 -20.155 0.799 1.00 64.06 97 ALA A N 1
ATOM 728 C CA . ALA A 1 97 ? 9.621 -21.343 0.074 1.00 64.06 97 ALA A CA 1
ATOM 729 C C . ALA A 1 97 ? 8.601 -22.491 0.123 1.00 64.06 97 ALA A C 1
ATOM 731 O O . ALA A 1 97 ? 8.421 -23.175 -0.879 1.00 64.06 97 ALA A O 1
ATOM 732 N N . GLU A 1 98 ? 7.896 -22.646 1.246 1.00 71.44 98 GLU A N 1
ATOM 733 C CA . GLU A 1 98 ? 6.924 -23.729 1.456 1.00 71.44 98 GLU A CA 1
ATOM 734 C C . GLU A 1 98 ? 5.635 -23.533 0.640 1.00 71.44 98 GLU A C 1
ATOM 736 O O . GLU A 1 98 ? 5.026 -24.500 0.201 1.00 71.44 98 GLU A O 1
ATOM 741 N N . HIS A 1 99 ? 5.257 -22.278 0.360 1.00 76.81 99 HIS A N 1
ATOM 742 C CA . HIS A 1 99 ? 4.044 -21.938 -0.394 1.00 76.81 99 HIS A CA 1
ATOM 743 C C . HIS A 1 99 ? 4.344 -20.905 -1.496 1.00 76.81 99 HIS A C 1
ATOM 745 O O . HIS A 1 99 ? 4.116 -19.694 -1.328 1.00 76.81 99 HIS A O 1
ATOM 751 N N . PRO A 1 100 ? 4.895 -21.338 -2.645 1.00 76.56 100 PRO A N 1
ATOM 752 C CA . PRO A 1 100 ? 5.353 -20.432 -3.697 1.00 76.56 100 PRO A CA 1
ATOM 753 C C . PRO A 1 100 ? 4.205 -19.740 -4.449 1.00 76.56 100 PRO A C 1
ATOM 755 O O . PRO A 1 100 ? 4.409 -18.630 -4.948 1.00 76.56 100 PRO A O 1
ATOM 758 N N . GLY A 1 101 ? 3.020 -20.360 -4.498 1.00 80.94 101 GLY A N 1
ATOM 759 C CA . GLY A 1 101 ? 1.828 -19.846 -5.185 1.00 80.94 101 GLY A CA 1
ATOM 760 C C . GLY A 1 101 ? 0.878 -19.015 -4.318 1.00 80.94 101 GLY A C 1
ATOM 761 O O . GLY A 1 101 ? 0.021 -18.328 -4.857 1.00 80.94 101 GLY A O 1
ATOM 762 N N . GLU A 1 102 ? 1.033 -19.027 -2.992 1.00 83.00 102 GLU A N 1
ATOM 763 C CA . GLU A 1 102 ? 0.063 -18.394 -2.088 1.00 83.00 102 GLU A CA 1
ATOM 764 C C . GLU A 1 102 ? 0.510 -17.001 -1.643 1.00 83.00 102 GLU A C 1
ATOM 766 O O . GLU A 1 102 ? 1.600 -16.832 -1.079 1.00 83.00 102 GLU A O 1
ATOM 771 N N . LEU A 1 103 ? -0.348 -15.999 -1.830 1.00 84.12 103 LEU A N 1
ATOM 772 C CA . LEU A 1 103 ? -0.244 -14.721 -1.132 1.00 84.12 103 LEU A CA 1
ATOM 773 C C . LEU A 1 103 ? -1.064 -14.797 0.158 1.00 84.12 103 LEU A C 1
ATOM 775 O O . LEU A 1 103 ? -2.282 -14.902 0.111 1.00 84.12 103 LEU A O 1
ATOM 779 N N . ARG A 1 104 ? -0.392 -14.731 1.309 1.00 83.44 104 ARG A N 1
ATOM 780 C CA . ARG A 1 104 ? -1.046 -14.660 2.619 1.00 83.44 104 ARG A CA 1
ATOM 781 C C . ARG A 1 104 ? -0.994 -13.221 3.105 1.00 83.44 104 ARG A C 1
ATOM 783 O O . ARG A 1 104 ? 0.098 -12.666 3.232 1.00 83.44 104 ARG A O 1
ATOM 790 N N . ILE A 1 105 ? -2.159 -12.632 3.347 1.00 80.38 105 ILE A N 1
ATOM 791 C CA . ILE A 1 105 ? -2.295 -11.288 3.903 1.00 80.38 105 ILE A CA 1
ATOM 792 C C . ILE A 1 105 ? -3.040 -11.425 5.223 1.00 80.38 105 ILE A C 1
ATOM 794 O O . ILE A 1 105 ? -4.128 -11.991 5.261 1.00 80.38 105 ILE A O 1
ATOM 798 N N . ALA A 1 106 ? -2.428 -10.935 6.295 1.00 83.56 106 ALA A N 1
ATOM 799 C CA . ALA A 1 106 ? -3.087 -10.766 7.577 1.00 83.56 106 ALA A CA 1
ATOM 800 C C . ALA A 1 106 ? -3.370 -9.276 7.746 1.00 83.56 106 ALA A C 1
ATOM 802 O O . ALA A 1 106 ? -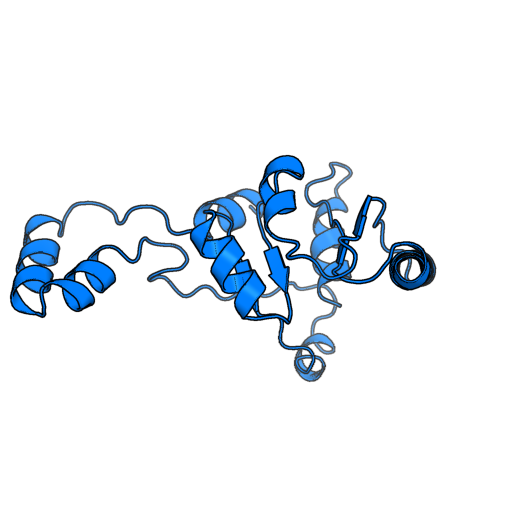2.464 -8.455 7.578 1.00 83.56 106 ALA A O 1
ATOM 803 N N . PHE A 1 107 ? -4.618 -8.948 8.046 1.00 80.12 107 PHE A N 1
ATOM 804 C CA . PHE A 1 107 ? -5.018 -7.602 8.411 1.00 80.12 107 PHE A CA 1
ATOM 805 C C . PHE A 1 107 ? -5.319 -7.587 9.898 1.00 80.12 107 PHE A C 1
ATOM 807 O O . PHE A 1 107 ? -5.971 -8.503 10.400 1.00 80.12 107 PHE A O 1
ATOM 814 N N . ASP A 1 108 ? -4.857 -6.544 10.574 1.00 79.62 108 ASP A N 1
ATOM 815 C CA . ASP A 1 108 ? -5.507 -6.155 11.813 1.00 79.62 108 ASP A CA 1
ATOM 816 C C . ASP A 1 108 ? -6.930 -5.679 11.470 1.00 79.62 108 ASP A C 1
ATOM 818 O O . ASP A 1 108 ? -7.167 -5.158 10.375 1.00 79.62 108 ASP A O 1
ATOM 822 N N . GLY A 1 109 ? -7.904 -5.926 12.337 1.00 75.56 109 GLY A N 1
ATOM 823 C CA . GLY A 1 109 ? -9.248 -5.391 12.118 1.00 75.56 109 GLY A CA 1
ATOM 824 C C . GLY A 1 109 ? -9.213 -3.877 12.283 1.00 75.56 109 GLY A C 1
ATOM 825 O O . GLY A 1 109 ? -9.547 -3.115 11.368 1.00 75.56 109 GLY A O 1
ATOM 826 N N . ASP A 1 110 ? -8.718 -3.462 13.441 1.00 75.75 110 ASP A N 1
ATOM 827 C CA . ASP A 1 110 ? -8.730 -2.083 13.891 1.00 75.75 110 ASP A CA 1
ATOM 828 C C . ASP A 1 110 ? -7.630 -1.280 13.192 1.00 75.75 110 ASP A C 1
ATOM 830 O O . ASP A 1 110 ? -6.543 -1.782 12.901 1.00 75.75 110 ASP A O 1
ATOM 834 N N . ALA A 1 111 ? -7.931 -0.024 12.856 1.00 70.75 111 ALA A N 1
ATOM 835 C CA . ALA A 1 111 ? -7.028 0.901 12.163 1.00 70.75 111 ALA A CA 1
ATOM 836 C C . ALA A 1 111 ? -6.500 0.446 10.779 1.00 70.75 111 ALA A C 1
ATOM 838 O O . ALA A 1 111 ? -5.673 1.137 10.173 1.00 70.75 111 ALA A O 1
ATOM 839 N N . VAL A 1 112 ? -6.972 -0.687 10.244 1.00 80.44 112 VAL A N 1
ATOM 840 C CA . VAL A 1 112 ? -6.532 -1.253 8.958 1.00 80.44 112 VAL A CA 1
ATOM 841 C C . VAL A 1 112 ? -7.728 -1.563 8.057 1.00 80.44 112 VAL A C 1
ATOM 843 O O . VAL A 1 112 ? -7.853 -0.947 6.992 1.00 80.44 112 VAL A O 1
ATOM 846 N N . LEU A 1 113 ? -8.619 -2.478 8.457 1.00 79.56 113 LEU A N 1
ATOM 847 C CA . LEU A 1 113 ? -9.876 -2.736 7.736 1.00 79.56 113 LEU A CA 1
ATOM 848 C C . LEU A 1 113 ? -10.998 -1.808 8.190 1.00 79.56 113 LEU A C 1
ATOM 850 O O . LEU A 1 113 ? -11.855 -1.449 7.380 1.00 79.56 113 LEU A O 1
ATOM 854 N N . PHE A 1 114 ? -10.955 -1.391 9.450 1.00 86.31 114 PHE A N 1
ATOM 855 C CA . PHE A 1 114 ? -11.879 -0.448 10.060 1.00 86.31 114 PHE A CA 1
ATOM 856 C C . PHE A 1 114 ? -11.158 0.847 10.446 1.00 86.31 114 PHE A C 1
ATOM 858 O O . PHE A 1 114 ? -9.934 0.888 10.585 1.00 86.31 114 PHE A O 1
ATOM 865 N N . SER A 1 115 ? -11.922 1.927 10.564 1.00 84.25 115 SER A N 1
ATOM 866 C CA . SER A 1 115 ? -11.432 3.246 10.962 1.00 84.25 115 SER A CA 1
ATOM 867 C C . SER A 1 115 ? -10.860 3.236 12.383 1.00 84.25 115 SER A C 1
ATOM 869 O O . SER A 1 115 ? -11.421 2.617 13.281 1.00 84.25 115 SER A O 1
ATOM 871 N N . ASP A 1 116 ? -9.778 3.983 12.599 1.00 85.00 116 ASP A N 1
ATOM 872 C CA . ASP A 1 116 ? -9.149 4.263 13.898 1.00 85.00 116 ASP A CA 1
ATOM 873 C C . ASP A 1 116 ? -9.797 5.456 14.633 1.00 85.00 116 ASP A C 1
ATOM 875 O O . ASP A 1 116 ? -9.167 6.086 15.478 1.00 85.00 116 ASP A O 1
ATOM 879 N N . GLU A 1 117 ? -11.041 5.822 14.304 1.00 86.06 117 GLU A N 1
ATOM 880 C CA . GLU A 1 117 ? -11.711 7.010 14.860 1.00 86.06 117 GLU A CA 1
ATOM 881 C C . GLU A 1 117 ? -11.750 7.005 16.394 1.00 86.06 117 GLU A C 1
ATOM 883 O O . GLU A 1 117 ? -11.387 8.006 17.016 1.00 86.06 117 GLU A O 1
ATOM 888 N N . ALA A 1 118 ? -12.124 5.875 16.996 1.00 86.88 118 ALA A N 1
ATOM 889 C CA . ALA A 1 118 ? -12.198 5.736 18.444 1.00 86.88 118 ALA A CA 1
ATOM 890 C C . ALA A 1 118 ? -10.812 5.878 19.103 1.00 86.88 118 ALA A C 1
ATOM 892 O O . ALA A 1 118 ? -10.663 6.611 20.080 1.00 86.88 118 ALA A O 1
ATOM 893 N N . GLU A 1 119 ? -9.769 5.285 18.512 1.00 86.62 119 GLU A N 1
ATOM 894 C CA . GLU A 1 119 ? -8.385 5.431 18.983 1.00 86.62 119 GLU A CA 1
ATOM 895 C C . GLU A 1 119 ? -7.930 6.897 18.927 1.00 86.62 119 GLU A C 1
ATOM 897 O O . GLU A 1 119 ? -7.342 7.409 19.878 1.00 86.62 119 GLU A O 1
ATOM 902 N N . ARG A 1 120 ? -8.267 7.636 17.861 1.00 88.56 120 ARG A N 1
ATOM 903 C CA . ARG A 1 120 ? -7.951 9.075 17.776 1.00 88.56 120 ARG A CA 1
ATOM 904 C C . ARG A 1 120 ? -8.637 9.887 18.874 1.00 88.56 120 ARG A C 1
ATOM 906 O O . ARG A 1 120 ? -8.030 10.824 19.389 1.00 88.56 120 ARG A O 1
ATOM 913 N N . ILE A 1 121 ? -9.882 9.557 19.222 1.00 90.94 121 ILE A N 1
ATOM 914 C CA . ILE A 1 121 ? -10.610 10.214 20.318 1.00 90.94 121 ILE A CA 1
ATOM 915 C C . ILE A 1 121 ? -9.942 9.903 21.652 1.00 90.94 121 ILE A C 1
ATOM 917 O O . ILE A 1 121 ? -9.709 10.820 22.433 1.00 90.94 121 ILE A O 1
ATOM 921 N N . TYR A 1 122 ? -9.559 8.648 21.888 1.00 90.62 122 TYR A N 1
ATOM 922 C CA . TYR A 1 122 ? -8.821 8.269 23.088 1.00 90.62 122 TYR A CA 1
ATOM 923 C C . TYR A 1 122 ? -7.507 9.052 23.226 1.00 90.62 122 TYR A C 1
ATOM 925 O O . TYR A 1 122 ? -7.243 9.629 24.281 1.00 90.62 122 TYR A O 1
ATOM 933 N N . GLN A 1 123 ? -6.718 9.134 22.152 1.00 91.81 123 GLN A N 1
ATOM 934 C CA . GLN A 1 123 ? -5.440 9.852 22.149 1.00 91.81 123 GLN A CA 1
ATOM 935 C C . GLN A 1 123 ? -5.602 11.370 22.340 1.00 91.81 123 GLN A C 1
ATOM 937 O O . GLN A 1 123 ? -4.732 12.010 22.928 1.00 91.81 123 GLN A O 1
ATOM 942 N N . ARG A 1 124 ? -6.696 11.961 21.837 1.00 95.25 124 ARG A N 1
ATOM 943 C CA . ARG A 1 124 ? -6.948 13.410 21.901 1.00 95.25 124 ARG A CA 1
ATOM 944 C C . ARG A 1 124 ? -7.621 13.848 23.204 1.00 95.25 124 ARG A C 1
ATOM 946 O O . ARG A 1 124 ? -7.182 14.819 23.812 1.00 95.25 124 ARG A O 1
ATOM 953 N N . ASP A 1 125 ? -8.672 13.140 23.611 1.00 94.88 125 ASP A N 1
ATOM 954 C CA . ASP A 1 125 ? -9.629 13.570 24.642 1.00 94.88 125 ASP A CA 1
ATOM 955 C C . ASP A 1 125 ? -9.663 12.625 25.862 1.00 94.88 125 ASP A C 1
ATOM 957 O O . ASP A 1 125 ? -10.334 12.893 26.861 1.00 94.88 125 ASP A O 1
ATOM 961 N N . GLY A 1 126 ? -8.918 11.518 25.812 1.00 95.00 126 GLY A N 1
ATOM 962 C CA . GLY A 1 126 ? -8.779 10.569 26.909 1.00 95.00 126 GLY A CA 1
ATOM 963 C C . GLY A 1 126 ? -9.914 9.547 27.025 1.00 95.00 126 GLY A C 1
ATOM 964 O O . GLY A 1 126 ? -10.834 9.454 26.212 1.00 95.00 126 GLY A O 1
ATOM 965 N N . LEU A 1 127 ? -9.835 8.733 28.082 1.00 94.88 127 LEU A N 1
ATOM 966 C CA . LEU A 1 127 ? -10.678 7.545 28.262 1.00 94.88 127 LEU A CA 1
ATOM 967 C C . LEU A 1 127 ? -12.176 7.850 28.405 1.00 94.88 127 LEU A C 1
ATOM 969 O O . LEU A 1 127 ? -13.002 7.037 27.997 1.00 94.88 127 LEU A O 1
ATOM 973 N N . ALA A 1 128 ? -12.532 8.982 29.014 1.00 95.38 128 ALA A N 1
ATOM 974 C CA . ALA A 1 128 ? -13.931 9.340 29.232 1.00 95.38 128 ALA A CA 1
ATOM 975 C C . ALA A 1 128 ? -14.649 9.592 27.897 1.00 95.38 128 ALA A C 1
ATOM 977 O O . ALA A 1 128 ? -15.665 8.955 27.629 1.00 95.38 128 ALA A O 1
ATOM 978 N N . ALA A 1 129 ? -14.056 10.426 27.039 1.00 94.19 129 ALA A N 1
ATOM 979 C CA . ALA A 1 129 ? -14.577 10.728 25.710 1.00 94.19 129 ALA A CA 1
ATOM 980 C C . ALA A 1 129 ? -14.619 9.485 24.808 1.00 94.19 129 ALA A C 1
ATOM 982 O O . ALA A 1 129 ? -15.589 9.274 24.088 1.00 94.19 129 ALA A O 1
ATOM 983 N N . PHE A 1 130 ? -13.602 8.620 24.892 1.00 92.62 130 PHE A N 1
ATOM 984 C CA . PHE A 1 130 ? -13.609 7.330 24.201 1.00 92.62 130 PHE A CA 1
ATOM 985 C C . PHE A 1 130 ? -14.812 6.462 24.602 1.00 92.62 130 PHE A C 1
ATOM 987 O O . PHE A 1 130 ? -15.523 5.956 23.740 1.00 92.62 130 PHE A O 1
ATOM 994 N N . ARG A 1 131 ? -15.076 6.308 25.907 1.00 93.06 131 ARG A N 1
ATOM 995 C CA . ARG A 1 131 ? -16.196 5.484 26.398 1.00 93.06 131 ARG A CA 1
ATOM 996 C C . ARG A 1 131 ? -17.555 6.037 25.986 1.00 93.06 131 ARG A C 1
ATOM 998 O O . ARG A 1 131 ? -18.445 5.256 25.664 1.00 93.06 131 ARG A O 1
ATOM 1005 N N . GLU A 1 132 ? -17.713 7.356 26.023 1.00 94.38 132 GLU A N 1
ATOM 1006 C CA . GLU A 1 132 ? -18.928 8.026 25.558 1.00 94.38 132 GLU A CA 1
ATOM 1007 C C . GLU A 1 132 ? -19.142 7.770 24.063 1.00 94.38 132 GLU A C 1
ATOM 1009 O O . GLU A 1 132 ? -20.195 7.269 23.678 1.00 94.38 132 GLU A O 1
ATOM 1014 N N . HIS A 1 133 ? -18.102 7.966 23.246 1.00 91.69 133 HIS A N 1
ATOM 1015 C CA . HIS A 1 133 ? -18.140 7.693 21.811 1.00 91.69 133 HIS A CA 1
ATOM 1016 C C . HIS A 1 133 ? -18.522 6.243 21.481 1.00 91.69 133 HIS A C 1
ATOM 1018 O O . HIS A 1 133 ? -19.426 6.008 20.678 1.00 91.69 133 HIS 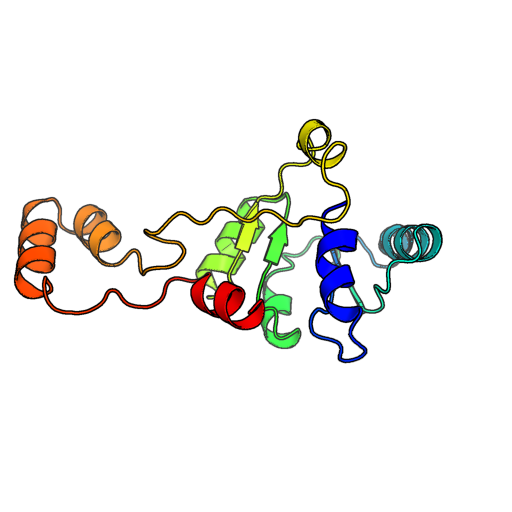A O 1
ATOM 1024 N N . GLU A 1 134 ? -17.862 5.271 22.120 1.00 92.38 134 GLU A N 1
ATOM 1025 C CA . GLU A 1 134 ? -18.149 3.842 21.947 1.00 92.38 134 GLU A CA 1
ATOM 1026 C C . GLU A 1 134 ? -19.591 3.508 22.347 1.00 92.38 134 GLU A C 1
ATOM 1028 O O . GLU A 1 134 ? -20.294 2.790 21.637 1.00 92.38 134 GLU A O 1
ATOM 1033 N N . SER A 1 135 ? -20.070 4.066 23.463 1.00 93.25 135 SER A N 1
ATOM 1034 C CA . SER A 1 135 ? -21.434 3.836 23.943 1.00 93.25 135 SER A CA 1
ATOM 1035 C C . SER A 1 135 ? -22.485 4.428 23.001 1.00 93.25 135 SER A C 1
ATOM 1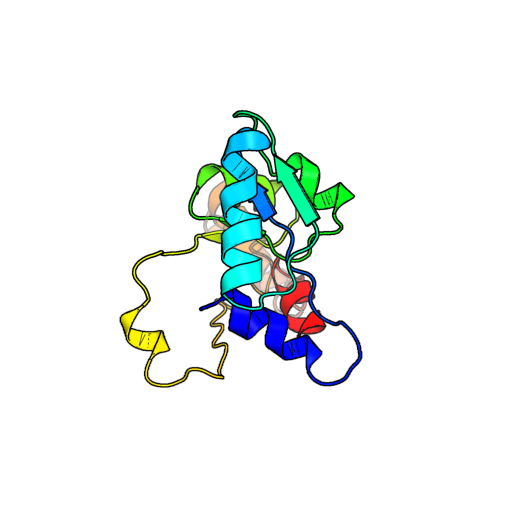037 O O . SER A 1 135 ? -23.479 3.770 22.691 1.00 93.25 135 SER A O 1
ATOM 1039 N N . GLU A 1 136 ? -22.284 5.659 22.529 1.00 94.62 136 GLU A N 1
ATOM 1040 C CA . GLU A 1 136 ? -23.206 6.340 21.614 1.00 94.62 136 GLU A CA 1
ATOM 1041 C C . GLU A 1 136 ? -23.267 5.668 20.238 1.00 94.62 136 GLU A C 1
ATOM 1043 O O . GLU A 1 136 ? -24.321 5.643 19.591 1.00 94.62 136 GLU A O 1
ATOM 1048 N N . ARG A 1 137 ? -22.146 5.096 19.785 1.00 91.50 137 ARG A N 1
ATOM 1049 C CA . ARG A 1 137 ? -22.005 4.507 18.448 1.00 91.50 137 ARG A CA 1
ATOM 1050 C C . ARG A 1 137 ? -21.986 2.984 18.421 1.00 91.50 137 ARG A C 1
ATOM 1052 O O . ARG A 1 137 ? -21.829 2.419 17.347 1.00 91.50 137 ARG A O 1
ATOM 1059 N N . ALA A 1 138 ? -22.282 2.309 19.530 1.00 90.44 138 ALA A N 1
ATOM 1060 C CA . ALA A 1 138 ? -22.231 0.847 19.648 1.00 90.44 138 ALA A CA 1
ATOM 1061 C C . ALA A 1 138 ? -23.030 0.064 18.581 1.00 90.44 138 ALA A C 1
ATOM 1063 O O . ALA A 1 138 ? -22.745 -1.101 18.317 1.00 90.44 138 ALA A O 1
ATOM 1064 N N . ARG A 1 139 ? -24.064 0.672 17.979 1.00 93.69 139 ARG A N 1
ATOM 1065 C CA . ARG A 1 139 ? -24.888 0.056 16.915 1.00 93.69 139 ARG A CA 1
ATOM 1066 C C . ARG A 1 139 ? -24.554 0.546 15.504 1.00 93.69 139 ARG A C 1
ATOM 1068 O O . ARG A 1 139 ? -25.214 0.133 14.552 1.00 93.69 139 ARG A O 1
ATOM 1075 N N . GLN A 1 140 ? -23.590 1.447 15.363 1.00 89.88 140 GLN A N 1
ATOM 1076 C CA . GLN A 1 140 ? -23.157 1.982 14.079 1.00 89.88 140 GLN A CA 1
ATOM 1077 C C . GLN A 1 140 ? -21.969 1.146 13.586 1.00 89.88 140 GLN A C 1
ATOM 1079 O O . GLN A 1 140 ? -20.990 1.007 14.317 1.00 89.88 140 GLN A O 1
ATOM 1084 N N . PRO A 1 141 ? -22.029 0.562 12.375 1.00 88.31 141 PRO A N 1
ATOM 1085 C CA . PRO A 1 141 ? -20.886 -0.144 11.813 1.00 88.31 141 PRO A CA 1
ATOM 1086 C C . PRO A 1 141 ? -19.661 0.767 11.732 1.00 88.31 141 PRO A C 1
ATOM 1088 O O . PRO A 1 141 ? -19.781 1.929 11.333 1.00 88.31 141 PRO A O 1
ATOM 1091 N N . LEU A 1 142 ? -18.488 0.225 12.066 1.00 86.75 142 LEU A N 1
ATOM 1092 C CA . LEU A 1 142 ? -17.244 0.975 11.956 1.00 86.75 142 LEU A CA 1
ATOM 1093 C C . LEU A 1 142 ? -17.029 1.435 10.505 1.00 86.75 142 LEU A C 1
ATOM 1095 O O . LEU A 1 142 ? -17.203 0.637 9.574 1.00 86.75 142 LEU A O 1
ATOM 1099 N N . PRO A 1 143 ? -16.623 2.699 10.288 1.00 87.62 143 PRO A N 1
ATOM 1100 C CA . PRO A 1 143 ? -16.270 3.166 8.957 1.00 87.62 143 PRO A CA 1
ATOM 1101 C C . PRO A 1 143 ? -15.114 2.350 8.368 1.00 87.62 143 PRO A C 1
ATOM 1103 O O . PRO A 1 143 ? -14.312 1.755 9.090 1.00 87.62 143 PRO A O 1
ATOM 1106 N N . ALA A 1 144 ? -15.001 2.351 7.041 1.00 88.50 144 ALA A N 1
ATOM 1107 C CA . ALA A 1 144 ? -13.936 1.648 6.338 1.00 88.50 144 ALA A CA 1
ATOM 1108 C C . ALA A 1 144 ? -12.547 2.218 6.680 1.00 88.50 144 ALA A C 1
ATOM 1110 O O . ALA A 1 144 ? -12.324 3.428 6.627 1.00 88.50 144 ALA A O 1
ATOM 1111 N N . GLY A 1 145 ? -11.608 1.326 6.986 1.00 87.69 145 GLY A N 1
ATOM 1112 C CA . GLY A 1 145 ? -10.190 1.633 7.124 1.00 87.69 145 GLY A CA 1
ATOM 1113 C C . GLY A 1 145 ? -9.472 1.699 5.768 1.00 87.69 145 GLY A C 1
ATOM 1114 O O . GLY A 1 145 ? -10.035 1.331 4.730 1.00 87.69 145 GLY A O 1
ATOM 1115 N N . PRO A 1 146 ? -8.202 2.139 5.749 1.00 86.81 146 PRO A N 1
ATOM 1116 C CA . PRO A 1 146 ? -7.461 2.393 4.514 1.00 86.81 146 PRO A CA 1
ATOM 1117 C C . PRO A 1 146 ? -7.283 1.154 3.625 1.00 86.81 146 PRO A C 1
ATOM 1119 O O . PRO A 1 146 ? -7.162 1.300 2.413 1.00 86.81 146 PRO A O 1
ATOM 1122 N N . PHE A 1 147 ? -7.281 -0.061 4.186 1.00 90.56 147 PHE A N 1
ATOM 1123 C CA . PHE A 1 147 ? -7.086 -1.300 3.423 1.00 90.56 147 PHE A CA 1
ATOM 1124 C C . PHE A 1 147 ? -8.382 -1.972 2.960 1.00 90.56 147 PHE A C 1
ATOM 1126 O O . PHE A 1 147 ? -8.314 -2.904 2.156 1.00 90.56 147 PHE A O 1
ATOM 1133 N N . LYS A 1 148 ? -9.558 -1.497 3.392 1.00 88.81 148 LYS A N 1
ATOM 1134 C CA . LYS A 1 148 ? -10.851 -2.051 2.961 1.00 88.81 148 LYS A CA 1
ATOM 1135 C C . LYS A 1 148 ? -11.004 -2.091 1.427 1.00 88.81 148 LYS A C 1
ATOM 1137 O O . LYS A 1 148 ? -11.329 -3.169 0.928 1.00 88.81 148 LYS A O 1
ATOM 1142 N N . PRO A 1 149 ? -10.664 -1.030 0.660 1.00 87.81 149 PRO A N 1
ATOM 1143 C CA . PRO A 1 149 ? -10.758 -1.071 -0.804 1.00 87.81 149 PRO A CA 1
ATOM 1144 C C . PRO A 1 149 ? -9.792 -2.072 -1.451 1.00 87.81 149 PRO A C 1
ATOM 1146 O O . PRO A 1 149 ? -10.098 -2.652 -2.489 1.00 87.81 149 PRO A O 1
ATOM 1149 N N . VAL A 1 150 ? -8.619 -2.294 -0.845 1.00 89.06 150 VAL A N 1
ATOM 1150 C CA . VAL A 1 150 ? -7.643 -3.281 -1.335 1.00 89.06 150 VAL A CA 1
ATOM 1151 C C . VAL A 1 150 ? -8.186 -4.693 -1.155 1.00 89.06 150 VAL A C 1
ATOM 1153 O O . VAL A 1 150 ? -8.065 -5.509 -2.062 1.00 89.06 150 VAL A O 1
ATOM 1156 N N . LEU A 1 151 ? -8.792 -4.981 0.001 1.00 87.12 151 LEU A N 1
ATOM 1157 C CA . LEU A 1 151 ? -9.400 -6.281 0.265 1.00 87.12 151 LEU A CA 1
ATOM 1158 C C . LEU A 1 151 ? -10.542 -6.572 -0.717 1.00 87.12 151 LEU A C 1
ATOM 1160 O O . LEU A 1 151 ? -10.595 -7.664 -1.269 1.00 87.12 151 LEU A O 1
ATOM 1164 N N . GLU A 1 152 ? -11.406 -5.590 -0.972 1.00 87.81 152 GLU A N 1
ATOM 1165 C CA . GLU A 1 152 ? -12.520 -5.720 -1.921 1.00 87.81 152 GLU A CA 1
ATOM 1166 C C . GLU A 1 152 ? -12.044 -5.937 -3.363 1.00 87.81 152 GLU A C 1
ATOM 1168 O O . GLU A 1 152 ? -12.633 -6.734 -4.086 1.00 87.81 152 GLU A O 1
ATOM 1173 N N . ALA A 1 153 ? -10.950 -5.288 -3.777 1.00 84.38 153 ALA A N 1
ATOM 1174 C CA . ALA A 1 153 ? -10.390 -5.442 -5.121 1.00 84.38 153 ALA A CA 1
ATOM 1175 C C . ALA A 1 153 ? -9.732 -6.814 -5.377 1.00 84.38 153 ALA A C 1
ATOM 1177 O O . ALA A 1 153 ? -9.484 -7.170 -6.530 1.00 84.38 153 ALA A O 1
ATOM 1178 N N . LEU A 1 154 ? -9.409 -7.567 -4.319 1.00 77.81 154 LEU A N 1
ATOM 1179 C CA . LEU A 1 154 ? -8.755 -8.877 -4.407 1.00 77.81 154 LEU A CA 1
ATOM 1180 C C . LEU A 1 154 ? -9.738 -10.064 -4.379 1.00 77.81 154 LEU A C 1
ATOM 1182 O O . LEU A 1 154 ? -9.281 -11.202 -4.516 1.00 77.81 154 LEU A O 1
ATOM 1186 N N . GLN A 1 155 ? -11.042 -9.816 -4.201 1.00 69.06 155 GLN A N 1
ATOM 1187 C CA . GLN A 1 155 ? -12.112 -10.826 -4.258 1.00 69.06 155 GLN A CA 1
ATOM 1188 C C . GLN A 1 155 ? -12.613 -11.063 -5.698 1.00 69.06 155 GLN A C 1
ATOM 1190 O O . GLN A 1 155 ? -13.132 -12.173 -5.945 1.00 69.06 155 GLN A O 1
#

Radius of gyration: 18.59 Å; chains: 1; bounding box: 45×37×48 Å

Sequence (155 aa):
SLVKKLLAFNAGGAPRVEVVVLSRNDPISGMRVFRSAAHYGLSIERGVFTRGAAPWRYLRPLSAQLFLSTNEADVRSALAAGVAAARVMPRSRQASAEHPGELRIAFDGDAVLFSDEAERIYQRDGLAAFREHESERARQPLPAGPFKPVLEALQ

Foldseek 3Di:
DLQVLQQVLCVVVDRLDADEAEEQDDVVVVVVVVVVCVVVVHPHDHYDHNVNDQRLVCCVVVVPQEAEECDPVNQVVNVVVLHHYDHDDPPPVVVCPVPVNDDDDDDDVAQAQFNVVLVVCCVPPNDVSSVVVCVVCVPPDGHGHSCNVVVVSSD